Protein AF-A0A9X3KTQ4-F1 (afdb_monomer)

Nearest PDB structures (foldseek):
  3ezy-assembly1_C  TM=8.814E-01  e=1.674E-06  Thermotoga maritima
  3dty-assembly1_B  TM=9.296E-01  e=3.325E-04  Pseudomonas syringae pv. tomato
  4had-assembly1_C  TM=8.993E-01  e=6.303E-04  Rhizobium etli CFN 42
  4koa-assembly1_A-2  TM=7.445E-01  e=1.167E-04  Sinorhizobium meliloti 1021
  4had-assembly1_D  TM=8.980E-01  e=8.934E-04  Rhizobium etli CFN 42

Structure (mmCIF, N/CA/C/O backbone):
data_AF-A0A9X3KTQ4-F1
#
_entry.id   AF-A0A9X3KTQ4-F1
#
loop_
_atom_site.group_PDB
_atom_site.id
_atom_site.type_symbol
_atom_site.label_atom_id
_atom_site.label_alt_id
_atom_site.label_comp_id
_atom_site.label_asym_id
_atom_site.label_entity_id
_atom_site.label_seq_id
_atom_site.pdbx_PDB_ins_code
_atom_site.Cartn_x
_atom_site.Cartn_y
_atom_site.Cartn_z
_atom_site.occupancy
_atom_site.B_iso_or_equiv
_atom_site.auth_seq_id
_atom_site.auth_comp_id
_atom_site.auth_asym_id
_atom_site.auth_atom_id
_atom_site.pdbx_PDB_model_num
ATOM 1 N N . PRO A 1 1 ? -11.868 -12.317 -1.255 1.00 88.38 1 PRO A N 1
ATOM 2 C CA . PRO A 1 1 ? -12.003 -11.590 -2.541 1.00 88.38 1 PRO A CA 1
ATOM 3 C C . PRO A 1 1 ? -12.368 -10.127 -2.305 1.00 88.38 1 PRO A C 1
ATOM 5 O O . PRO A 1 1 ? -13.343 -9.883 -1.595 1.00 88.38 1 PRO A O 1
ATOM 8 N N . ALA A 1 2 ? -11.632 -9.197 -2.925 1.00 91.62 2 ALA A N 1
ATOM 9 C CA . ALA A 1 2 ? -11.718 -7.756 -2.663 1.00 91.62 2 ALA A CA 1
ATOM 10 C C . ALA A 1 2 ? -13.154 -7.204 -2.638 1.00 91.62 2 ALA A C 1
ATOM 12 O O . ALA A 1 2 ? -13.529 -6.488 -1.715 1.00 91.62 2 ALA A O 1
ATOM 13 N N . ARG A 1 3 ? -14.007 -7.640 -3.578 1.00 92.62 3 ARG A N 1
ATOM 14 C CA . ARG A 1 3 ? -15.421 -7.219 -3.677 1.00 92.62 3 ARG A CA 1
ATOM 15 C C . ARG A 1 3 ? -16.274 -7.441 -2.417 1.00 92.62 3 ARG A C 1
ATOM 17 O O . ARG A 1 3 ? -17.360 -6.888 -2.320 1.00 92.62 3 ARG A O 1
ATOM 24 N N . PHE A 1 4 ? -15.839 -8.296 -1.491 1.00 96.56 4 PHE A N 1
ATOM 25 C CA . PHE A 1 4 ? -16.565 -8.584 -0.249 1.00 96.56 4 PHE A CA 1
ATOM 26 C C . PHE A 1 4 ? -15.943 -7.928 0.986 1.00 96.56 4 PHE A C 1
ATOM 28 O O . PHE A 1 4 ? -16.561 -7.954 2.049 1.00 96.56 4 PHE A O 1
ATOM 35 N N . HIS A 1 5 ? -14.737 -7.365 0.870 1.00 97.56 5 HIS A N 1
ATOM 36 C CA . HIS A 1 5 ? -13.946 -6.933 2.021 1.00 97.56 5 HIS A CA 1
ATOM 37 C C . HIS A 1 5 ? -14.673 -5.868 2.847 1.00 97.56 5 HIS A C 1
ATOM 39 O O . HIS A 1 5 ? -14.854 -6.066 4.045 1.00 97.56 5 HIS A O 1
ATOM 45 N N . THR A 1 6 ? -15.194 -4.812 2.219 1.00 98.06 6 THR A N 1
ATOM 46 C CA . THR A 1 6 ? -15.873 -3.719 2.930 1.00 98.06 6 THR A CA 1
ATOM 47 C C . THR A 1 6 ? -17.111 -4.176 3.696 1.00 98.06 6 THR A C 1
ATOM 49 O O . THR A 1 6 ? -17.295 -3.796 4.847 1.00 98.06 6 THR A O 1
ATOM 52 N N . ASN A 1 7 ? -17.957 -5.019 3.098 1.00 98.06 7 ASN A N 1
ATOM 53 C CA . ASN A 1 7 ? -19.178 -5.477 3.769 1.00 98.06 7 ASN A CA 1
ATOM 54 C C . ASN A 1 7 ? -18.863 -6.373 4.971 1.00 98.06 7 ASN A C 1
ATOM 56 O O . ASN A 1 7 ? -19.477 -6.213 6.021 1.00 98.06 7 ASN A O 1
ATOM 60 N N . ILE A 1 8 ? -17.885 -7.272 4.836 1.00 98.31 8 ILE A N 1
ATOM 61 C CA . ILE A 1 8 ? -17.437 -8.127 5.942 1.00 98.31 8 ILE A CA 1
ATOM 62 C C . ILE A 1 8 ? -16.792 -7.281 7.045 1.00 98.31 8 ILE A C 1
ATOM 64 O O . ILE A 1 8 ? -17.053 -7.507 8.222 1.00 98.31 8 ILE A O 1
ATOM 68 N N . LEU A 1 9 ? -15.987 -6.283 6.671 1.00 98.06 9 LEU A N 1
ATOM 69 C CA . LEU A 1 9 ? -15.366 -5.339 7.598 1.00 98.06 9 LEU A CA 1
ATOM 70 C C . LEU A 1 9 ? -16.426 -4.587 8.412 1.00 98.06 9 LEU A C 1
ATOM 72 O O . LEU A 1 9 ? -16.341 -4.569 9.637 1.00 98.06 9 LEU A O 1
ATOM 76 N N . VAL A 1 10 ? -17.443 -4.013 7.761 1.00 98.56 10 VAL A N 1
ATOM 77 C CA . VAL A 1 10 ? -18.526 -3.288 8.450 1.00 98.56 10 VAL A CA 1
ATOM 78 C C . VAL A 1 10 ? -19.268 -4.209 9.420 1.00 98.56 10 VAL A C 1
ATOM 80 O O . VAL A 1 10 ? -19.430 -3.851 10.582 1.00 98.56 10 VAL A O 1
ATOM 83 N N . GLN A 1 11 ? -19.621 -5.426 8.996 1.00 98.62 11 GLN A N 1
ATOM 84 C CA . GLN A 1 11 ? -20.278 -6.408 9.869 1.00 98.62 11 GLN A CA 1
ATOM 85 C C . GLN A 1 11 ? -19.405 -6.799 11.072 1.00 98.62 11 GLN A C 1
ATOM 87 O O . GLN A 1 11 ? -19.900 -6.940 12.189 1.00 98.62 11 GLN A O 1
ATOM 92 N N . ALA A 1 12 ? -18.094 -6.963 10.867 1.00 98.62 12 ALA A N 1
ATOM 93 C CA . ALA A 1 12 ? -17.158 -7.260 11.946 1.00 98.62 12 ALA A CA 1
ATOM 94 C C . ALA A 1 12 ? -17.052 -6.096 12.945 1.00 98.62 12 ALA A C 1
ATOM 96 O O . ALA A 1 12 ? -17.029 -6.333 14.155 1.00 98.62 12 ALA A O 1
ATOM 97 N N . ALA A 1 13 ? -17.045 -4.854 12.450 1.00 98.69 13 ALA A N 1
ATOM 98 C CA . ALA A 1 13 ? -17.056 -3.659 13.284 1.00 98.69 13 ALA A CA 1
ATOM 99 C C . ALA A 1 13 ? -18.346 -3.560 14.109 1.00 98.69 13 ALA A C 1
ATOM 101 O O . ALA A 1 13 ? -18.277 -3.414 15.325 1.00 98.69 13 ALA A O 1
ATOM 102 N N . GLU A 1 14 ? -19.515 -3.726 13.485 1.00 98.44 14 GLU A N 1
ATOM 103 C CA . GLU A 1 14 ? -20.821 -3.727 14.165 1.00 98.44 14 GLU A CA 1
ATOM 104 C C . GLU A 1 14 ? -20.921 -4.819 15.242 1.00 98.44 14 GLU A C 1
ATOM 106 O O . GLU A 1 14 ? -21.549 -4.626 16.281 1.00 98.44 14 GLU A O 1
ATOM 111 N N . ALA A 1 15 ? -20.240 -5.948 15.037 1.00 98.69 15 ALA A N 1
ATOM 112 C CA . ALA A 1 15 ? -20.126 -7.026 16.016 1.00 98.69 15 ALA A CA 1
ATOM 113 C C . ALA A 1 15 ? -19.047 -6.793 17.100 1.00 98.69 15 ALA A C 1
ATOM 115 O O . ALA A 1 15 ? -18.779 -7.693 17.907 1.00 98.69 15 ALA A O 1
ATOM 116 N N . GLY A 1 16 ? -18.396 -5.625 17.112 1.00 98.44 16 GLY A N 1
ATOM 117 C CA . GLY A 1 16 ? -17.361 -5.257 18.079 1.00 98.44 16 GLY A CA 1
ATOM 118 C C . GLY A 1 16 ? -16.081 -6.091 17.965 1.00 98.44 16 GLY A C 1
ATOM 119 O O . GLY A 1 16 ? -15.424 -6.351 18.973 1.00 98.44 16 GLY A O 1
ATOM 120 N N . LYS A 1 17 ? -15.739 -6.583 16.767 1.00 98.69 17 LYS A N 1
ATOM 121 C CA . LYS A 1 17 ? -14.548 -7.416 16.537 1.00 98.69 17 LYS A CA 1
ATOM 122 C C . LYS A 1 17 ? -13.389 -6.588 15.998 1.00 98.69 17 LYS A C 1
ATOM 124 O O . LYS A 1 17 ? -13.571 -5.748 15.127 1.00 98.69 17 LYS A O 1
ATOM 129 N N . ALA A 1 18 ? -12.184 -6.878 16.488 1.00 98.62 18 ALA A N 1
ATOM 130 C CA . ALA A 1 18 ? -10.947 -6.413 15.868 1.00 98.62 18 ALA A CA 1
ATOM 131 C C . ALA A 1 18 ? -10.832 -6.957 14.436 1.00 98.62 18 ALA A C 1
ATOM 133 O O . ALA A 1 18 ? -11.206 -8.104 14.180 1.00 98.62 18 ALA A O 1
ATOM 134 N N . ILE A 1 19 ? -10.306 -6.144 13.518 1.00 98.75 19 ILE A N 1
ATOM 135 C CA . ILE A 1 19 ? -10.325 -6.445 12.088 1.00 98.75 19 ILE A CA 1
ATOM 136 C C . ILE A 1 19 ? -8.911 -6.440 11.520 1.00 98.75 19 ILE A C 1
ATOM 138 O O . ILE A 1 19 ? -8.211 -5.429 11.550 1.00 98.75 19 ILE A O 1
ATOM 142 N N . PHE A 1 20 ? -8.540 -7.564 10.916 1.00 98.50 20 PHE A N 1
ATOM 143 C CA . PHE A 1 20 ? -7.469 -7.639 9.934 1.00 98.50 20 PHE A CA 1
ATOM 144 C C . PHE A 1 20 ? -8.105 -7.908 8.568 1.00 98.50 20 PHE A C 1
ATOM 146 O O . PHE A 1 20 ? -8.825 -8.893 8.403 1.00 98.50 20 PHE A O 1
ATOM 153 N N . CYS A 1 21 ? -7.875 -7.024 7.601 1.00 98.12 21 CYS A N 1
ATOM 154 C CA . CYS A 1 21 ? -8.439 -7.115 6.260 1.00 98.12 21 CYS A CA 1
ATOM 155 C C . CYS A 1 21 ? -7.314 -7.237 5.233 1.00 98.12 21 CYS A C 1
ATOM 157 O O . CYS A 1 21 ? -6.429 -6.385 5.182 1.00 98.12 21 CYS A O 1
ATOM 159 N N . GLU A 1 22 ? -7.348 -8.276 4.403 1.00 97.44 22 GLU A N 1
ATOM 160 C CA . GLU A 1 22 ? -6.420 -8.384 3.277 1.00 97.44 22 GLU A CA 1
ATOM 161 C C . GLU A 1 22 ? -6.576 -7.220 2.292 1.00 97.44 22 GLU A C 1
ATOM 163 O O . GLU A 1 22 ? -7.661 -6.650 2.131 1.00 97.44 22 GLU A O 1
ATOM 168 N N . LYS A 1 23 ? -5.481 -6.871 1.610 1.00 96.38 23 LYS A N 1
ATOM 169 C CA . LYS A 1 23 ? -5.507 -5.828 0.579 1.00 96.38 23 LYS A CA 1
ATOM 170 C C . LYS A 1 23 ? -6.284 -6.295 -0.666 1.00 96.38 23 LYS A C 1
ATOM 172 O O . LYS A 1 23 ? -6.293 -7.488 -0.974 1.00 96.38 23 LYS A O 1
ATOM 177 N N . PRO A 1 24 ? -6.851 -5.357 -1.439 1.00 96.44 24 PRO A N 1
ATOM 178 C CA . PRO A 1 24 ? -7.247 -4.024 -0.992 1.00 96.44 24 PRO A CA 1
ATOM 179 C C . PRO A 1 24 ? -8.439 -4.128 -0.025 1.00 96.44 24 PRO A C 1
ATOM 181 O O . PRO A 1 24 ? -9.269 -5.026 -0.150 1.00 96.44 24 PRO A O 1
ATOM 184 N N . MET A 1 25 ? -8.570 -3.196 0.921 1.00 96.38 25 MET A N 1
ATOM 185 C CA . MET A 1 25 ? -9.717 -3.206 1.847 1.00 96.38 25 MET A CA 1
ATOM 186 C C . MET A 1 25 ? -11.055 -2.849 1.173 1.00 96.38 25 MET A C 1
ATOM 188 O O . MET A 1 25 ? -12.119 -3.177 1.694 1.00 96.38 25 MET A O 1
ATOM 192 N N . ALA A 1 26 ? -10.994 -2.158 0.032 1.00 96.12 26 ALA A N 1
ATOM 193 C CA . ALA A 1 26 ? -12.122 -1.697 -0.768 1.00 96.12 26 ALA A CA 1
ATOM 194 C C . ALA A 1 26 ? -11.678 -1.469 -2.223 1.00 96.12 26 ALA A C 1
ATOM 196 O O . ALA A 1 26 ? -10.487 -1.294 -2.485 1.00 96.12 26 ALA A O 1
ATOM 197 N N . LEU A 1 27 ? -12.630 -1.451 -3.159 1.00 94.00 27 LEU A N 1
ATOM 198 C CA . LEU A 1 27 ? -12.373 -1.149 -4.577 1.00 94.00 27 LEU A CA 1
ATOM 199 C C . LEU A 1 27 ? -12.670 0.313 -4.947 1.00 94.00 27 LEU A C 1
ATOM 201 O O . LEU A 1 27 ? -12.214 0.778 -5.989 1.00 94.00 27 LEU A O 1
ATOM 205 N N . THR A 1 28 ? -13.400 1.040 -4.098 1.00 95.31 28 THR A N 1
ATOM 206 C CA . THR A 1 28 ? -13.655 2.479 -4.248 1.00 95.31 28 THR A CA 1
ATOM 207 C C . THR A 1 28 ? -13.305 3.224 -2.964 1.00 95.31 28 THR A C 1
ATOM 209 O O . THR A 1 28 ? -13.187 2.619 -1.892 1.00 95.31 28 THR A O 1
ATOM 212 N N . LEU A 1 29 ? -13.129 4.542 -3.071 1.00 96.25 29 LEU A N 1
ATOM 213 C CA . LEU A 1 29 ? -12.845 5.391 -1.915 1.00 96.25 29 LEU A CA 1
ATOM 214 C C . LEU A 1 29 ? -14.053 5.482 -0.982 1.00 96.25 29 LEU A C 1
ATOM 216 O O . LEU A 1 29 ? -13.886 5.408 0.228 1.00 96.25 29 LEU A O 1
ATOM 220 N N . GLU A 1 30 ? -15.266 5.537 -1.530 1.00 98.19 30 GLU A N 1
ATOM 221 C CA . GLU A 1 30 ? -16.504 5.581 -0.749 1.00 98.19 30 GLU A CA 1
ATOM 222 C C . GLU A 1 30 ? -16.660 4.327 0.121 1.00 98.19 30 GLU A C 1
ATOM 224 O O . GLU A 1 30 ? -17.033 4.411 1.292 1.00 98.19 30 GLU A O 1
ATOM 229 N N . ASP A 1 31 ? -16.332 3.154 -0.426 1.00 97.81 31 ASP A N 1
ATOM 230 C CA . ASP A 1 31 ? -16.336 1.909 0.336 1.00 97.81 31 ASP A CA 1
ATOM 231 C C . ASP A 1 31 ? -15.196 1.860 1.367 1.00 97.81 31 ASP A C 1
ATOM 233 O O . ASP A 1 31 ? -15.393 1.358 2.478 1.00 97.81 31 ASP A O 1
ATOM 237 N N . ALA A 1 32 ? -14.019 2.408 1.050 1.00 97.88 32 ALA A N 1
ATOM 238 C CA . ALA A 1 32 ? -12.935 2.529 2.024 1.00 97.88 32 ALA A CA 1
ATOM 239 C C . ALA A 1 32 ? -13.361 3.407 3.215 1.00 97.88 32 ALA A C 1
ATOM 241 O O . ALA A 1 32 ? -13.251 2.975 4.366 1.00 97.88 32 ALA A O 1
ATOM 242 N N . ASP A 1 33 ? -13.927 4.584 2.938 1.00 98.50 33 ASP A N 1
ATOM 243 C CA . ASP A 1 33 ? -14.421 5.534 3.936 1.00 98.50 33 ASP A CA 1
ATOM 244 C C . ASP A 1 33 ? -15.519 4.915 4.804 1.00 98.50 33 ASP A C 1
ATOM 246 O O . ASP A 1 33 ? -15.484 5.030 6.032 1.00 98.50 33 ASP A O 1
ATOM 250 N N . ARG A 1 34 ? -16.458 4.184 4.188 1.00 98.31 34 ARG A N 1
ATOM 251 C CA . ARG A 1 34 ? -17.513 3.453 4.902 1.00 98.31 34 ARG A CA 1
ATOM 252 C C . ARG A 1 34 ? -16.937 2.440 5.890 1.00 98.31 34 ARG A C 1
ATOM 254 O O . ARG A 1 34 ? -17.391 2.374 7.033 1.00 98.31 34 ARG A O 1
ATOM 261 N N . GLY A 1 35 ? -15.931 1.668 5.477 1.00 98.25 35 GLY A N 1
ATOM 262 C CA . GLY A 1 35 ? -15.277 0.698 6.354 1.00 98.25 35 GLY A CA 1
ATOM 263 C C . GLY A 1 35 ? -14.518 1.357 7.511 1.00 98.25 35 GLY A C 1
ATOM 264 O O . GLY A 1 35 ? -14.681 0.966 8.668 1.00 98.25 35 GLY A O 1
ATOM 265 N N . ILE A 1 36 ? -13.738 2.401 7.219 1.00 98.62 36 ILE A N 1
ATOM 266 C CA . ILE A 1 36 ? -12.995 3.171 8.230 1.00 98.62 36 ILE A CA 1
ATOM 267 C C . ILE A 1 36 ? -13.95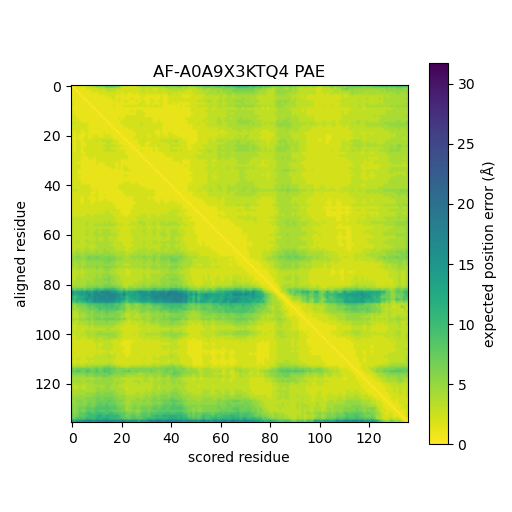8 3.780 9.258 1.00 98.62 36 ILE A C 1
ATOM 269 O O . ILE A 1 36 ? -13.721 3.684 10.466 1.00 98.62 36 ILE A O 1
ATOM 273 N N . ALA A 1 37 ? -15.059 4.376 8.793 1.00 98.69 37 ALA A N 1
ATOM 274 C CA . ALA A 1 37 ? -16.072 4.976 9.652 1.00 98.69 37 ALA A CA 1
ATOM 275 C C . ALA A 1 37 ? -16.727 3.942 10.580 1.00 98.69 37 ALA A C 1
ATOM 277 O O . ALA A 1 37 ? -16.873 4.217 11.771 1.00 98.69 37 ALA A O 1
ATOM 278 N N . ALA A 1 38 ? -17.059 2.750 10.072 1.00 98.69 38 ALA A N 1
ATOM 279 C CA . ALA A 1 38 ? -17.644 1.676 10.875 1.00 98.69 38 ALA A CA 1
ATOM 280 C C . ALA A 1 38 ? -16.694 1.202 11.988 1.00 98.69 38 ALA A C 1
ATOM 282 O O . ALA A 1 38 ? -17.092 1.145 13.152 1.00 98.69 38 ALA A O 1
ATOM 283 N N . ALA A 1 39 ? -15.423 0.936 11.661 1.00 98.75 39 ALA A N 1
ATOM 284 C CA . ALA A 1 39 ? -14.423 0.527 12.651 1.00 98.75 39 ALA A CA 1
ATOM 285 C C . ALA A 1 39 ? -14.220 1.600 13.736 1.00 98.75 39 ALA A C 1
ATOM 287 O O . ALA A 1 39 ? -14.201 1.292 14.930 1.00 98.75 39 ALA A O 1
ATOM 288 N N . LYS A 1 40 ? -14.152 2.876 13.329 1.00 98.62 40 LYS A N 1
ATOM 289 C CA . LYS A 1 40 ? -14.035 4.014 14.248 1.00 98.62 40 LYS A CA 1
ATOM 290 C C . LYS A 1 40 ? -15.260 4.158 15.154 1.00 98.62 40 LYS A C 1
ATOM 292 O O . LYS A 1 40 ? -15.091 4.382 16.348 1.00 98.62 40 LYS A O 1
ATOM 297 N N . ALA A 1 41 ? -16.471 4.030 14.609 1.00 98.69 41 ALA A N 1
ATOM 298 C CA . ALA A 1 41 ? -17.715 4.135 15.371 1.00 98.69 41 ALA A CA 1
ATOM 299 C C . ALA A 1 41 ? -17.863 3.006 16.403 1.00 98.69 41 ALA A C 1
ATOM 301 O O . ALA A 1 41 ? -18.305 3.253 17.522 1.00 98.69 41 ALA A O 1
ATOM 302 N N . ALA A 1 42 ? -17.442 1.791 16.050 1.00 98.62 42 ALA A N 1
ATOM 303 C CA . ALA A 1 42 ? -17.433 0.646 16.956 1.00 98.62 42 ALA A CA 1
ATOM 304 C C . ALA A 1 42 ? -16.269 0.659 17.966 1.00 98.62 42 ALA A C 1
ATOM 306 O O . ALA A 1 42 ? -16.256 -0.147 18.895 1.00 98.62 42 ALA A O 1
ATOM 307 N N . GLY A 1 43 ? -15.280 1.544 17.791 1.00 98.62 43 GLY A N 1
ATOM 308 C CA . GLY A 1 43 ? -14.093 1.605 18.644 1.00 98.62 43 GLY A CA 1
ATOM 309 C C . GLY A 1 43 ? -13.182 0.380 18.518 1.00 98.62 43 GLY A C 1
ATOM 310 O O . GLY A 1 43 ? -12.464 0.055 19.463 1.00 98.62 43 GLY A O 1
ATOM 311 N N . VAL A 1 44 ? -13.211 -0.314 17.375 1.00 98.75 44 VAL A N 1
ATOM 312 C CA . VAL A 1 44 ? -12.397 -1.512 17.128 1.00 98.75 44 VAL A CA 1
ATOM 313 C C . VAL A 1 44 ? -11.176 -1.182 16.266 1.00 98.75 44 VAL A C 1
ATOM 315 O O . VAL A 1 44 ? -11.250 -0.312 15.394 1.00 98.75 44 VAL A O 1
ATOM 318 N N . PRO A 1 45 ? -10.039 -1.872 16.459 1.00 98.44 45 PRO A N 1
ATOM 319 C CA . PRO A 1 45 ? -8.892 -1.700 15.581 1.00 98.44 45 PRO A CA 1
ATOM 320 C C . PRO A 1 45 ? -9.180 -2.276 14.189 1.00 98.44 45 PRO A C 1
ATOM 322 O O . PRO A 1 45 ? -9.777 -3.347 14.054 1.00 98.44 45 PRO A O 1
ATOM 325 N N . LEU A 1 46 ? -8.689 -1.579 13.165 1.00 98.50 46 LEU A N 1
ATOM 326 C CA . LEU A 1 46 ? -8.689 -2.007 11.770 1.00 98.50 46 LEU A CA 1
ATOM 327 C C . LEU A 1 46 ? -7.260 -1.944 11.227 1.00 98.50 46 LEU A C 1
ATOM 329 O O . LEU A 1 46 ? -6.642 -0.880 11.226 1.00 98.50 46 LEU A O 1
ATOM 333 N N . GLN A 1 47 ? -6.762 -3.072 10.728 1.00 98.19 47 GLN A N 1
AT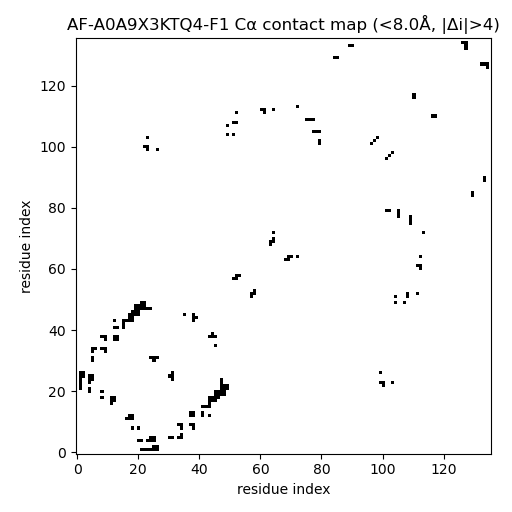OM 334 C CA . GLN A 1 47 ? -5.479 -3.174 10.042 1.00 98.19 47 GLN A CA 1
ATOM 335 C C . GLN A 1 47 ? -5.669 -3.755 8.639 1.00 98.19 47 GLN A C 1
ATOM 337 O O . GLN A 1 47 ? -6.338 -4.774 8.468 1.00 98.19 47 GLN A O 1
ATOM 342 N N . VAL A 1 48 ? -5.052 -3.121 7.640 1.00 98.12 48 VAL A N 1
ATOM 343 C CA . VAL A 1 48 ? -4.989 -3.633 6.263 1.00 98.12 48 VAL A CA 1
ATOM 344 C C . VAL A 1 48 ? -3.689 -4.417 6.063 1.00 98.12 48 VAL A C 1
ATOM 346 O O . VAL A 1 48 ? -2.631 -3.996 6.534 1.00 98.12 48 VAL A O 1
ATOM 349 N N . GLY A 1 49 ? -3.766 -5.555 5.375 1.00 97.50 49 GLY A N 1
ATOM 350 C CA . GLY A 1 49 ? -2.689 -6.529 5.179 1.00 97.50 49 GLY A CA 1
ATOM 351 C C . GLY A 1 49 ? -1.579 -6.102 4.214 1.00 97.50 49 GLY A C 1
ATOM 352 O O . GLY A 1 49 ? -1.300 -6.794 3.241 1.00 97.50 49 GLY A O 1
ATOM 353 N N . PHE A 1 50 ? -0.894 -4.988 4.474 1.00 98.06 50 PHE A N 1
ATOM 354 C CA . PHE A 1 50 ? 0.303 -4.592 3.719 1.00 98.06 50 PHE A CA 1
ATOM 355 C C . PHE A 1 50 ? 1.579 -5.226 4.278 1.00 98.06 50 PHE A C 1
ATOM 357 O O . PHE A 1 50 ? 2.485 -4.551 4.756 1.00 98.06 50 PHE A O 1
ATOM 364 N N . ASN A 1 51 ? 1.665 -6.550 4.196 1.00 97.62 51 ASN A N 1
ATOM 365 C CA . ASN A 1 51 ? 2.696 -7.374 4.832 1.00 97.62 51 ASN A CA 1
ATOM 366 C C . ASN A 1 51 ? 4.160 -6.925 4.616 1.00 97.62 51 ASN A C 1
ATOM 368 O O . ASN A 1 51 ? 4.985 -7.179 5.486 1.00 97.62 51 ASN A O 1
ATOM 372 N N . ARG A 1 52 ? 4.500 -6.233 3.515 1.00 97.56 52 ARG A N 1
ATOM 373 C CA . ARG A 1 52 ? 5.873 -5.750 3.251 1.00 97.56 52 ARG A CA 1
ATOM 374 C C . ARG A 1 52 ? 6.434 -4.866 4.369 1.00 97.56 52 ARG A C 1
ATOM 376 O O . ARG A 1 52 ? 7.626 -4.934 4.618 1.00 97.56 52 ARG A O 1
ATOM 383 N N . ARG A 1 53 ? 5.613 -4.096 5.098 1.00 97.00 53 ARG A N 1
ATOM 384 C CA . ARG A 1 53 ? 6.126 -3.267 6.216 1.00 97.00 53 ARG A CA 1
ATOM 385 C C . ARG A 1 53 ? 6.563 -4.080 7.446 1.00 97.00 53 ARG A C 1
ATOM 387 O O . ARG A 1 53 ? 7.135 -3.518 8.372 1.00 97.00 53 ARG A O 1
ATOM 394 N N . TRP A 1 54 ? 6.265 -5.379 7.459 1.00 96.62 54 TRP A N 1
ATOM 395 C CA . TRP A 1 54 ? 6.611 -6.333 8.514 1.00 96.62 54 TRP A CA 1
ATOM 396 C C . TRP A 1 54 ? 7.733 -7.284 8.083 1.00 96.62 54 TRP A C 1
ATOM 398 O O . TRP A 1 54 ? 8.169 -8.112 8.877 1.00 96.62 54 TRP A O 1
ATOM 408 N N . ASP A 1 55 ? 8.195 -7.185 6.836 1.00 98.25 55 ASP A N 1
ATOM 409 C CA . ASP A 1 55 ? 9.411 -7.858 6.403 1.00 98.25 55 ASP A CA 1
ATOM 410 C C . ASP A 1 55 ? 10.636 -7.129 6.974 1.00 98.25 55 ASP A C 1
ATOM 412 O O . ASP A 1 55 ? 10.708 -5.897 6.963 1.00 98.25 55 ASP A O 1
ATOM 416 N N . GLN A 1 56 ? 11.600 -7.906 7.468 1.00 98.19 56 GLN A N 1
ATOM 417 C CA . GLN A 1 56 ? 12.773 -7.393 8.173 1.00 98.19 56 GLN A CA 1
ATOM 418 C C . GLN A 1 56 ? 13.575 -6.397 7.323 1.00 98.19 56 GLN A C 1
ATOM 420 O O . GLN A 1 56 ? 13.965 -5.345 7.822 1.00 98.19 56 GLN A O 1
ATOM 425 N N . ALA A 1 57 ? 13.791 -6.686 6.037 1.00 97.88 57 ALA A N 1
ATOM 426 C CA . ALA A 1 57 ? 14.625 -5.844 5.184 1.00 97.88 57 ALA A CA 1
ATOM 427 C C . ALA A 1 57 ? 13.945 -4.503 4.874 1.00 97.88 57 ALA A C 1
ATOM 429 O O . ALA A 1 57 ? 14.588 -3.451 4.857 1.00 97.88 57 ALA A O 1
ATOM 430 N N . PHE A 1 58 ? 12.627 -4.519 4.664 1.00 97.75 58 PHE A N 1
ATOM 431 C CA . PHE A 1 58 ? 11.844 -3.295 4.490 1.00 97.75 58 PHE A CA 1
ATOM 432 C C . PHE A 1 58 ? 11.810 -2.457 5.773 1.00 97.75 58 PHE A C 1
ATOM 434 O O . PHE A 1 58 ? 11.945 -1.233 5.705 1.00 97.75 58 PHE A O 1
ATOM 441 N N . PHE A 1 59 ? 11.675 -3.103 6.934 1.00 97.69 59 PHE A N 1
ATOM 442 C CA . PHE A 1 59 ? 11.711 -2.441 8.236 1.00 97.69 59 PHE A CA 1
ATOM 443 C C . PHE A 1 59 ? 13.056 -1.774 8.521 1.00 97.69 59 PHE A C 1
ATOM 445 O O . PHE A 1 59 ? 13.087 -0.585 8.832 1.00 97.69 59 PHE A O 1
ATOM 452 N N . GLU A 1 60 ? 14.168 -2.472 8.303 1.00 97.44 60 GLU A N 1
ATOM 453 C CA . GLU A 1 60 ? 15.513 -1.899 8.437 1.00 97.44 60 GLU A CA 1
ATOM 454 C C . GLU A 1 60 ? 15.737 -0.719 7.480 1.00 97.44 60 GLU A C 1
ATOM 456 O O . GLU A 1 60 ? 16.344 0.290 7.851 1.00 97.44 60 GLU A O 1
ATOM 461 N N . GLY A 1 61 ? 15.204 -0.810 6.255 1.0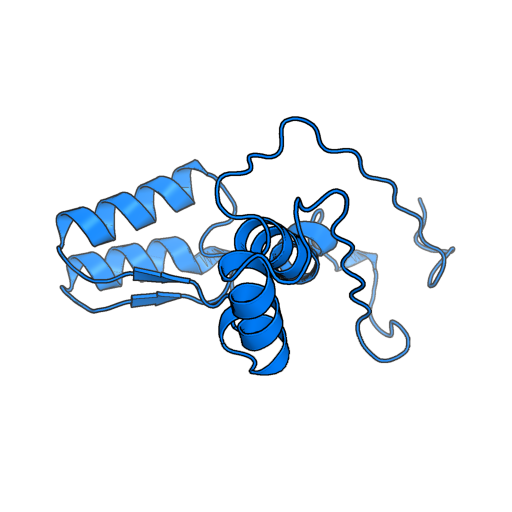0 96.44 61 GLY A N 1
ATOM 462 C CA . GLY A 1 61 ? 15.203 0.294 5.299 1.00 96.44 61 GLY A CA 1
ATOM 463 C C . GLY A 1 61 ? 14.461 1.521 5.832 1.00 96.44 61 GLY A C 1
ATOM 464 O O . GLY A 1 61 ? 14.979 2.638 5.755 1.00 96.44 61 GLY A O 1
ATOM 465 N N . ARG A 1 62 ? 13.280 1.320 6.430 1.00 97.38 62 ARG A N 1
ATOM 466 C CA . ARG A 1 62 ? 12.512 2.398 7.062 1.00 97.38 62 ARG A CA 1
ATOM 467 C C . ARG A 1 62 ? 13.258 3.013 8.248 1.00 97.38 62 ARG A C 1
ATOM 469 O O . ARG A 1 62 ? 13.346 4.235 8.327 1.00 97.38 62 ARG A O 1
ATOM 476 N N . GLU A 1 63 ? 13.834 2.199 9.128 1.00 97.38 63 GLU A N 1
ATOM 477 C CA . GLU A 1 63 ? 14.610 2.688 10.275 1.00 97.38 63 GLU A CA 1
ATOM 478 C C . GLU A 1 63 ? 15.847 3.484 9.844 1.00 97.38 63 GLU A C 1
ATOM 480 O O . GLU A 1 63 ? 16.185 4.495 10.459 1.00 97.38 63 GLU A O 1
ATOM 485 N N . ALA A 1 64 ? 16.527 3.069 8.771 1.00 96.88 64 ALA A N 1
ATOM 486 C CA . ALA A 1 64 ? 17.669 3.805 8.240 1.00 96.88 64 ALA A CA 1
ATOM 487 C C . ALA A 1 64 ? 17.276 5.195 7.710 1.00 96.88 64 ALA A C 1
ATOM 489 O O . ALA A 1 64 ? 18.038 6.150 7.894 1.00 96.88 64 ALA A O 1
ATOM 490 N N . ILE A 1 65 ? 16.099 5.310 7.086 1.00 96.75 65 ILE A N 1
ATOM 491 C CA . ILE A 1 65 ? 15.529 6.587 6.638 1.00 96.75 65 ILE A CA 1
ATOM 492 C C . ILE A 1 65 ? 15.175 7.461 7.843 1.00 96.75 65 ILE A C 1
ATOM 494 O O . ILE A 1 65 ? 15.634 8.600 7.914 1.00 96.75 65 ILE A O 1
ATOM 498 N N . ASP A 1 66 ? 14.443 6.919 8.819 1.00 96.50 66 ASP A N 1
ATOM 499 C CA . ASP A 1 66 ? 14.017 7.659 10.015 1.00 96.50 66 ASP A CA 1
ATOM 500 C C . ASP A 1 66 ? 15.213 8.136 10.859 1.00 96.50 66 ASP A C 1
ATOM 502 O O . ASP A 1 66 ? 15.197 9.236 11.409 1.00 96.50 66 ASP A O 1
ATOM 506 N N . ALA A 1 67 ? 16.292 7.349 10.908 1.00 97.38 67 ALA A N 1
ATOM 507 C CA . ALA A 1 67 ? 17.542 7.710 11.576 1.00 97.38 67 ALA A CA 1
ATOM 508 C C . ALA A 1 67 ? 18.419 8.698 10.776 1.00 97.38 67 ALA A C 1
ATOM 510 O O . ALA A 1 67 ? 19.512 9.045 11.224 1.00 97.38 67 ALA A O 1
ATOM 511 N N . GLY A 1 68 ? 17.995 9.118 9.579 1.00 96.62 68 GLY A N 1
ATOM 512 C CA . GLY A 1 68 ? 18.730 10.059 8.731 1.00 96.62 68 GLY A CA 1
ATOM 513 C C . GLY A 1 68 ? 19.999 9.492 8.084 1.00 96.62 68 GLY A C 1
ATOM 514 O O . GLY A 1 68 ? 20.801 10.259 7.551 1.00 96.62 68 GLY A O 1
ATOM 515 N N . LYS A 1 69 ? 20.200 8.165 8.081 1.00 97.69 69 LYS A N 1
ATOM 516 C CA . LYS A 1 69 ? 21.428 7.524 7.561 1.00 97.69 69 LYS A CA 1
ATOM 517 C C . LYS A 1 69 ? 21.632 7.732 6.059 1.00 97.69 69 LYS A C 1
ATOM 519 O O . LYS A 1 69 ? 22.758 7.641 5.580 1.00 97.69 69 LYS A O 1
ATOM 524 N N . VAL A 1 70 ? 20.552 7.997 5.326 1.00 94.69 70 VAL A N 1
ATOM 525 C CA . VAL A 1 70 ? 20.565 8.234 3.873 1.00 94.69 70 VAL A CA 1
ATOM 526 C C . VAL A 1 70 ? 20.457 9.720 3.507 1.00 94.69 70 VAL A C 1
ATOM 528 O O . VAL A 1 70 ? 20.389 10.056 2.327 1.00 94.69 70 VAL A O 1
ATOM 531 N N . GLY A 1 71 ? 20.442 10.620 4.499 1.00 95.31 71 GLY A N 1
ATOM 532 C CA . GLY A 1 71 ? 20.179 12.043 4.289 1.00 95.31 71 GLY A CA 1
ATOM 533 C C . GLY A 1 71 ? 18.752 12.311 3.795 1.00 95.31 71 GLY A C 1
ATOM 534 O O . GLY A 1 71 ? 17.814 11.593 4.136 1.00 95.31 71 GLY A O 1
ATOM 535 N N . ALA A 1 72 ? 18.580 13.363 2.992 1.00 93.50 72 ALA A N 1
ATOM 536 C CA . ALA A 1 72 ? 17.287 13.695 2.400 1.00 93.50 72 ALA A CA 1
ATOM 537 C C . ALA A 1 72 ? 16.967 12.758 1.226 1.00 93.50 72 ALA A C 1
ATOM 539 O O . ALA A 1 72 ? 17.667 12.770 0.212 1.00 93.50 72 ALA A O 1
ATOM 540 N N . VAL A 1 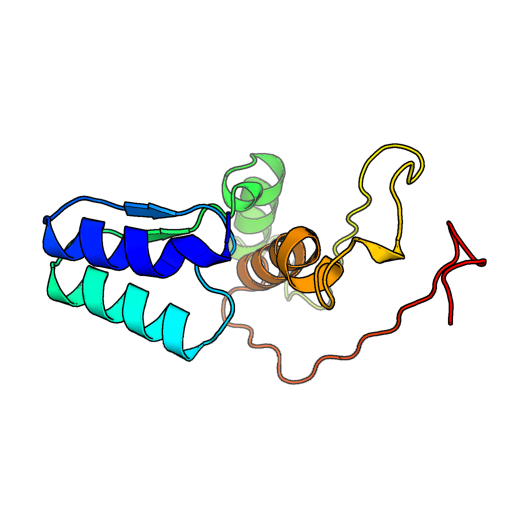73 ? 15.875 11.998 1.333 1.00 94.25 73 VAL A N 1
ATOM 541 C CA . VAL A 1 73 ? 15.387 11.108 0.270 1.00 94.25 73 VAL A CA 1
ATOM 542 C C . VAL A 1 73 ? 15.102 11.908 -1.005 1.00 94.25 73 VAL A C 1
ATOM 544 O O . VAL A 1 73 ? 14.239 12.781 -1.013 1.00 94.25 73 VAL A O 1
ATOM 547 N N . GLN A 1 74 ? 15.815 11.595 -2.089 1.00 95.12 74 GLN A N 1
ATOM 548 C CA . GLN A 1 74 ? 15.608 12.216 -3.408 1.00 95.12 74 GLN A CA 1
ATOM 549 C C . GLN A 1 74 ? 14.817 11.317 -4.367 1.00 95.12 74 GLN A C 1
ATOM 551 O O . GLN A 1 74 ? 14.074 11.804 -5.213 1.00 95.12 74 GLN A O 1
ATOM 556 N N . LEU A 1 75 ? 14.987 9.996 -4.254 1.00 95.56 75 LEU A N 1
ATOM 557 C CA . LEU A 1 75 ? 14.365 9.004 -5.124 1.00 95.56 75 LEU A CA 1
ATOM 558 C C . LEU A 1 75 ? 14.144 7.708 -4.346 1.00 95.56 75 LEU A C 1
ATOM 560 O O . LEU A 1 75 ? 15.065 7.205 -3.705 1.00 95.56 75 LEU A O 1
ATOM 564 N N . ILE A 1 76 ? 12.950 7.135 -4.477 1.00 96.25 76 ILE A N 1
ATOM 565 C CA . ILE A 1 76 ? 12.669 5.760 -4.071 1.00 96.25 76 ILE A CA 1
ATOM 566 C C . ILE A 1 76 ? 12.173 5.017 -5.304 1.00 96.25 76 ILE A C 1
ATOM 568 O O . ILE A 1 76 ? 11.314 5.508 -6.035 1.00 96.25 76 ILE A O 1
ATOM 572 N N . ARG A 1 77 ? 12.725 3.829 -5.543 1.00 96.44 77 ARG A N 1
ATOM 573 C CA . ARG A 1 77 ? 12.346 2.972 -6.663 1.00 96.44 77 ARG A CA 1
ATOM 574 C C . ARG A 1 77 ? 11.943 1.605 -6.136 1.00 96.44 77 ARG A C 1
ATOM 576 O O . ARG A 1 77 ? 12.724 0.971 -5.437 1.00 96.44 77 ARG A O 1
ATOM 583 N N . SER A 1 78 ? 10.761 1.146 -6.535 1.00 96.31 78 SER A N 1
ATOM 584 C CA . SER A 1 78 ? 10.318 -0.232 -6.319 1.00 96.31 78 SER A CA 1
ATOM 585 C C . SER A 1 78 ? 10.360 -1.015 -7.631 1.00 96.31 78 SER A C 1
ATOM 587 O O . SER A 1 78 ? 10.171 -0.446 -8.710 1.00 96.31 78 SER A O 1
ATOM 589 N N . LEU A 1 79 ? 10.640 -2.315 -7.546 1.00 95.75 79 LEU A N 1
ATOM 590 C CA . LEU A 1 79 ? 10.613 -3.239 -8.675 1.00 95.75 79 LEU A CA 1
ATOM 591 C C . LEU A 1 79 ? 9.947 -4.540 -8.228 1.00 95.75 79 LEU A C 1
ATOM 593 O O . LEU A 1 79 ? 10.565 -5.348 -7.540 1.00 95.75 79 LEU A O 1
ATOM 597 N N . THR A 1 80 ? 8.714 -4.755 -8.679 1.00 94.12 80 THR A N 1
ATOM 598 C CA . THR A 1 80 ? 7.962 -5.990 -8.440 1.00 94.12 80 THR A CA 1
ATOM 599 C C . THR A 1 80 ? 7.797 -6.747 -9.753 1.00 94.12 80 THR A C 1
ATOM 601 O O . THR A 1 80 ? 7.435 -6.166 -10.777 1.00 94.12 80 THR A O 1
ATOM 604 N N . ARG A 1 81 ? 8.104 -8.046 -9.730 1.00 91.62 81 ARG A N 1
ATOM 605 C CA . ARG A 1 81 ? 7.909 -8.978 -10.845 1.00 91.62 81 ARG A CA 1
ATOM 606 C C . ARG A 1 81 ? 7.384 -10.286 -10.277 1.00 91.62 81 ARG A C 1
ATOM 608 O O . ARG A 1 81 ? 8.081 -10.918 -9.484 1.00 91.62 81 ARG A O 1
ATOM 615 N N . ASP A 1 82 ? 6.187 -10.674 -10.690 1.00 87.94 82 ASP A N 1
ATOM 616 C CA . ASP A 1 82 ? 5.632 -11.966 -10.304 1.00 87.94 82 ASP A CA 1
ATOM 617 C C . ASP A 1 82 ? 6.441 -13.101 -10.959 1.00 87.94 82 ASP A C 1
ATOM 619 O O . ASP A 1 82 ? 6.985 -12.926 -12.057 1.00 87.94 82 ASP A O 1
ATOM 623 N N . PRO A 1 83 ? 6.598 -14.247 -10.277 1.00 85.94 83 PRO A N 1
ATOM 624 C CA . PRO A 1 83 ? 7.430 -15.335 -10.766 1.00 85.94 83 PRO A CA 1
ATOM 625 C C . PRO A 1 83 ? 6.790 -16.066 -11.954 1.00 85.94 83 PRO A C 1
ATOM 627 O O . PRO A 1 83 ? 5.575 -16.236 -12.027 1.00 85.94 83 PRO A O 1
ATOM 630 N N . GLY A 1 84 ? 7.643 -16.611 -12.824 1.00 80.44 84 GLY A N 1
ATOM 631 C CA . GLY A 1 84 ? 7.237 -17.490 -13.922 1.00 80.44 84 GLY A CA 1
ATOM 632 C C . GLY A 1 84 ? 6.759 -16.762 -15.182 1.00 80.44 84 GLY A C 1
ATOM 633 O O . GLY A 1 84 ? 6.721 -15.537 -15.255 1.00 80.44 84 GLY 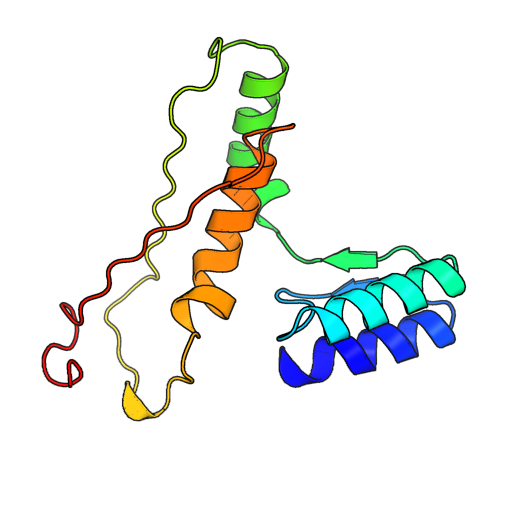A O 1
ATOM 634 N N . LEU A 1 85 ? 6.433 -17.547 -16.211 1.00 77.31 85 LEU A N 1
ATOM 635 C CA . LEU A 1 85 ? 5.776 -17.040 -17.416 1.00 77.31 85 LEU A CA 1
ATOM 636 C C . LEU A 1 85 ? 4.272 -16.929 -17.160 1.00 77.31 85 LEU A C 1
ATOM 638 O O . LEU A 1 85 ? 3.685 -17.796 -16.510 1.00 77.31 85 LEU A O 1
ATOM 642 N N . PHE A 1 86 ? 3.642 -15.886 -17.701 1.00 80.31 86 PHE A N 1
ATOM 643 C CA . PHE A 1 86 ? 2.194 -15.735 -17.620 1.00 80.31 86 PHE A CA 1
ATOM 644 C C . PHE A 1 86 ? 1.501 -16.865 -18.401 1.00 80.31 86 PHE A C 1
ATOM 646 O O . PHE A 1 86 ? 1.497 -16.871 -19.630 1.00 80.31 86 PHE A O 1
ATOM 653 N N . GLY A 1 87 ? 0.937 -17.834 -17.675 1.00 80.81 87 GLY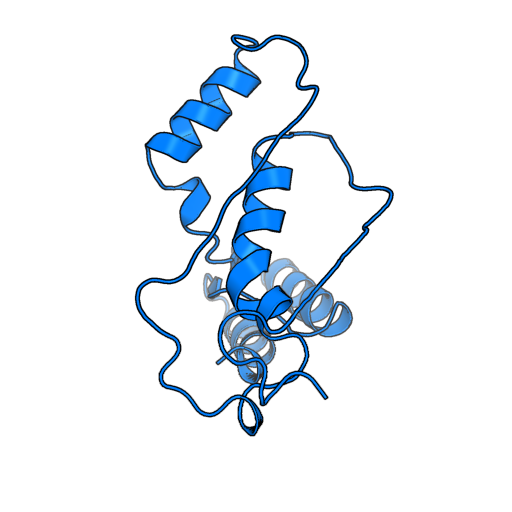 A N 1
ATOM 654 C CA . GLY A 1 87 ? 0.224 -18.990 -18.236 1.00 80.81 87 GLY A CA 1
ATOM 655 C C . GLY A 1 87 ? -1.301 -18.854 -18.243 1.00 80.81 87 GLY A C 1
ATOM 656 O O . GLY A 1 87 ? -1.993 -19.818 -18.557 1.00 80.81 87 GLY A O 1
ATOM 657 N N . GLY A 1 88 ? -1.826 -17.696 -17.836 1.00 83.88 88 GLY A N 1
ATOM 658 C CA . GLY A 1 88 ? -3.259 -17.425 -17.804 1.00 83.88 88 GLY A CA 1
ATOM 659 C C . GLY A 1 88 ? -3.822 -16.966 -19.149 1.00 83.88 88 GLY A C 1
ATOM 660 O O . GLY A 1 88 ? -3.114 -16.830 -20.148 1.00 83.88 88 GLY A O 1
ATOM 661 N N . ASP A 1 89 ? -5.121 -16.692 -19.136 1.00 88.25 89 ASP A N 1
ATOM 662 C CA . ASP A 1 89 ? -5.847 -16.050 -20.228 1.00 88.25 89 ASP A CA 1
ATOM 663 C C . ASP A 1 89 ? -5.985 -14.545 -19.920 1.00 88.25 89 ASP A C 1
ATOM 665 O O . ASP A 1 89 ? -6.651 -14.210 -18.931 1.00 88.25 89 ASP A O 1
ATOM 669 N N . PRO A 1 90 ? -5.334 -13.646 -20.689 1.00 87.31 90 PRO A N 1
ATOM 670 C CA . PRO A 1 90 ? -5.403 -12.202 -20.464 1.00 87.31 90 PRO A CA 1
ATOM 671 C C . PRO A 1 90 ? -6.835 -11.658 -20.460 1.00 87.31 90 PRO A C 1
ATOM 673 O O . PRO A 1 90 ? -7.149 -10.811 -19.625 1.00 87.31 90 PRO A O 1
ATOM 676 N N . ASP A 1 91 ? -7.725 -12.208 -21.292 1.00 87.62 91 ASP A N 1
ATOM 677 C CA . ASP A 1 91 ? -9.109 -11.733 -21.455 1.00 87.62 91 ASP A CA 1
ATOM 678 C C . ASP A 1 91 ? -9.956 -11.930 -20.191 1.00 87.62 91 ASP A C 1
ATOM 680 O O . ASP A 1 91 ? -11.010 -11.317 -20.001 1.00 87.62 91 ASP A O 1
ATOM 684 N N . ARG A 1 92 ? -9.497 -12.802 -19.289 1.00 89.81 92 ARG A N 1
ATOM 685 C CA . ARG A 1 92 ? -10.163 -13.100 -18.018 1.00 89.81 92 ARG A CA 1
ATOM 686 C C . ARG A 1 92 ? -9.652 -12.246 -16.865 1.00 89.81 92 ARG A C 1
ATOM 688 O O . ARG A 1 92 ? -10.164 -12.389 -15.751 1.00 89.81 92 ARG A O 1
ATOM 695 N N . ILE A 1 93 ? -8.656 -11.394 -17.098 1.00 88.50 93 ILE A N 1
ATOM 696 C CA . ILE A 1 93 ? -8.115 -10.492 -16.087 1.00 88.50 93 ILE A CA 1
ATOM 697 C C . ILE A 1 93 ? -8.991 -9.238 -16.030 1.00 88.50 93 ILE A C 1
ATOM 699 O O . ILE A 1 93 ? -9.103 -8.520 -17.022 1.00 88.50 93 ILE A O 1
ATOM 703 N N . PRO A 1 94 ? -9.594 -8.916 -14.873 1.00 88.88 94 PRO A N 1
ATOM 704 C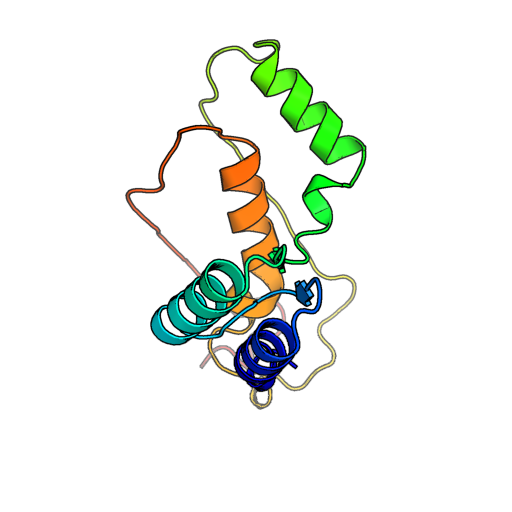 CA . PRO A 1 94 ? -10.331 -7.671 -14.727 1.00 88.88 94 PRO A CA 1
ATOM 705 C C . PRO A 1 94 ? -9.449 -6.453 -15.013 1.00 88.88 94 PRO A C 1
ATOM 707 O O . PRO A 1 94 ? -8.270 -6.414 -14.644 1.00 88.88 94 PRO A O 1
ATOM 710 N N . LEU A 1 95 ? -10.045 -5.415 -15.598 1.00 87.44 95 LEU A N 1
ATOM 711 C CA . LEU A 1 95 ? -9.388 -4.118 -15.733 1.00 87.44 95 LEU A CA 1
ATOM 712 C C . LEU A 1 95 ? -8.833 -3.652 -14.380 1.00 87.44 95 LEU A C 1
ATOM 714 O O . LEU A 1 95 ? -9.399 -3.942 -13.325 1.00 87.44 95 LEU A O 1
ATOM 718 N N . TRP A 1 96 ? -7.724 -2.916 -14.427 1.00 89.31 96 TRP A N 1
ATOM 719 C CA . TRP A 1 96 ? -7.045 -2.353 -13.253 1.00 89.31 96 TRP A CA 1
ATOM 720 C C . TRP A 1 96 ? -6.413 -3.368 -12.287 1.00 89.31 96 TRP A C 1
ATOM 722 O O . TRP A 1 96 ? -5.813 -2.946 -11.299 1.00 89.31 96 TRP A O 1
ATOM 732 N N . THR A 1 97 ? -6.455 -4.677 -12.577 1.00 90.19 97 THR A N 1
ATOM 733 C CA . THR A 1 97 ? -5.854 -5.722 -11.721 1.00 90.19 97 THR A CA 1
ATOM 734 C C . THR A 1 97 ? -4.395 -5.422 -11.373 1.00 90.19 97 THR A C 1
ATOM 736 O O . THR A 1 97 ? -4.013 -5.547 -10.213 1.00 90.19 97 THR A O 1
ATOM 739 N N . ILE A 1 98 ? -3.590 -4.939 -12.328 1.00 91.75 98 ILE A N 1
ATOM 740 C CA . ILE A 1 98 ? -2.184 -4.590 -12.067 1.00 91.75 98 ILE A CA 1
ATOM 741 C C . ILE A 1 98 ? -2.037 -3.547 -10.948 1.00 91.75 98 ILE A C 1
ATOM 743 O O . ILE A 1 98 ? -1.108 -3.631 -10.149 1.00 91.75 98 ILE A O 1
ATOM 747 N N . PHE A 1 99 ? -2.970 -2.599 -10.844 1.00 93.69 99 PHE A N 1
ATOM 748 C CA . PHE A 1 99 ? -2.947 -1.558 -9.822 1.00 93.69 99 PHE A CA 1
ATOM 749 C C . PHE A 1 99 ? -3.540 -2.037 -8.500 1.00 93.69 99 PHE A C 1
ATOM 751 O O . PHE A 1 99 ? -2.954 -1.766 -7.457 1.00 93.69 99 PHE A O 1
ATOM 758 N N . TYR A 1 100 ? -4.661 -2.762 -8.529 1.00 92.06 100 TYR A N 1
ATOM 759 C CA . TYR A 1 100 ? -5.353 -3.194 -7.310 1.00 92.06 100 TYR A CA 1
ATOM 760 C C . TYR A 1 100 ? -4.738 -4.416 -6.634 1.00 92.06 100 TYR A C 1
ATOM 762 O O . TYR A 1 100 ? -4.842 -4.547 -5.416 1.00 92.06 100 TYR A O 1
ATOM 770 N N . GLU A 1 101 ? -4.108 -5.309 -7.395 1.00 90.38 101 GLU A N 1
ATOM 771 C CA . GLU A 1 101 ? -3.612 -6.577 -6.864 1.00 90.38 101 GLU A CA 1
ATOM 772 C C . GLU A 1 101 ? -2.092 -6.597 -6.705 1.00 90.38 101 GLU A C 1
ATOM 774 O O . GLU A 1 101 ? -1.612 -7.119 -5.697 1.00 90.38 101 GLU A O 1
ATOM 779 N N . THR A 1 102 ? -1.343 -5.995 -7.633 1.00 92.88 102 THR A N 1
ATOM 780 C CA . THR A 1 102 ? 0.129 -6.033 -7.618 1.00 92.88 102 THR A CA 1
ATOM 781 C C . THR A 1 102 ? 0.721 -4.717 -7.108 1.00 92.88 102 THR A C 1
ATOM 783 O O . THR A 1 102 ? 1.267 -4.670 -6.006 1.00 92.88 102 THR A O 1
ATOM 786 N N . LEU A 1 103 ? 0.579 -3.625 -7.871 1.00 96.00 103 LEU A N 1
ATOM 787 C CA . LEU A 1 103 ? 1.261 -2.351 -7.601 1.00 96.00 103 LEU A CA 1
ATOM 788 C C . LEU A 1 103 ? 0.762 -1.639 -6.340 1.00 96.00 103 LEU A C 1
ATOM 790 O O . LEU A 1 103 ? 1.463 -0.769 -5.829 1.00 96.00 103 LEU A O 1
ATOM 794 N N . ILE A 1 104 ? -0.395 -2.015 -5.788 1.00 96.69 104 ILE A N 1
ATOM 795 C CA . ILE A 1 104 ? -0.868 -1.467 -4.512 1.00 96.69 104 ILE A CA 1
ATOM 796 C C . ILE A 1 104 ? 0.144 -1.692 -3.379 1.00 96.69 104 ILE A C 1
ATOM 798 O O . ILE A 1 104 ? 0.312 -0.819 -2.531 1.00 96.69 104 ILE A O 1
ATOM 802 N N . HIS A 1 105 ? 0.871 -2.816 -3.390 1.00 97.62 105 HIS A N 1
ATOM 803 C CA . HIS A 1 105 ? 1.941 -3.060 -2.423 1.00 97.62 105 HIS A CA 1
ATOM 804 C C . HIS A 1 105 ? 3.112 -2.095 -2.616 1.00 97.62 105 HIS A C 1
ATOM 806 O O . HIS A 1 105 ? 3.716 -1.654 -1.640 1.00 97.62 105 HIS A O 1
ATOM 812 N N . ASP A 1 106 ? 3.454 -1.775 -3.862 1.00 97.38 106 ASP A N 1
ATOM 813 C CA . ASP A 1 106 ? 4.528 -0.847 -4.205 1.00 97.38 106 ASP A CA 1
ATOM 814 C C . ASP A 1 106 ? 4.148 0.574 -3.791 1.00 97.38 106 ASP A C 1
ATOM 816 O O . ASP A 1 106 ? 4.930 1.221 -3.102 1.00 97.38 106 ASP A O 1
ATOM 820 N N . PHE A 1 107 ? 2.935 1.035 -4.108 1.00 96.38 107 PHE A N 1
ATOM 821 C CA . PHE A 1 107 ? 2.449 2.342 -3.659 1.00 96.38 107 PHE A CA 1
ATOM 822 C C . PHE A 1 107 ? 2.459 2.458 -2.134 1.00 96.38 107 PHE A C 1
ATOM 824 O O . PHE A 1 107 ? 3.000 3.425 -1.601 1.00 96.38 107 PHE A O 1
ATOM 831 N N . ASP A 1 108 ? 1.932 1.456 -1.429 1.00 97.50 108 ASP A N 1
ATOM 832 C CA . ASP A 1 108 ? 1.943 1.423 0.033 1.00 97.50 108 ASP A CA 1
ATOM 833 C C . ASP A 1 108 ? 3.366 1.496 0.609 1.00 97.50 108 ASP A C 1
ATOM 835 O O . ASP A 1 108 ? 3.629 2.275 1.530 1.00 97.50 108 ASP A O 1
ATOM 8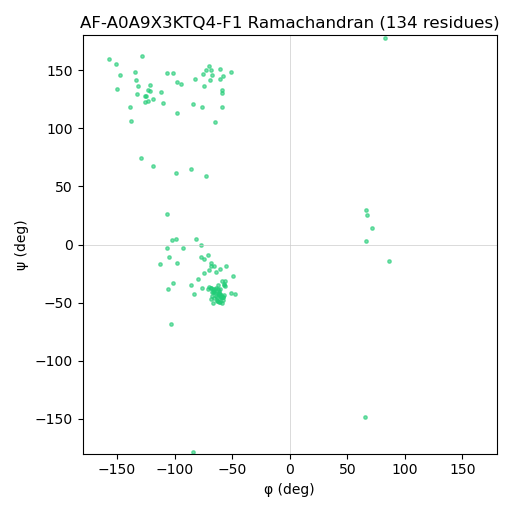39 N N . THR A 1 109 ? 4.290 0.721 0.035 1.00 97.50 109 THR A N 1
ATOM 840 C CA . THR A 1 109 ? 5.688 0.648 0.479 1.00 97.50 109 THR A CA 1
ATOM 841 C C . THR A 1 109 ? 6.424 1.961 0.216 1.00 97.50 109 THR A C 1
ATOM 843 O O . THR A 1 109 ? 7.125 2.453 1.096 1.00 97.50 109 THR A O 1
ATOM 846 N N . LEU A 1 110 ? 6.252 2.559 -0.968 1.00 96.94 110 LEU A N 1
ATOM 847 C CA . LEU A 1 110 ? 6.874 3.834 -1.335 1.00 96.94 110 LEU A CA 1
ATOM 848 C C . LEU A 1 110 ? 6.396 4.974 -0.427 1.00 96.94 110 LEU A C 1
ATOM 850 O O . LEU A 1 110 ? 7.209 5.779 0.021 1.00 96.94 110 LEU A O 1
ATOM 854 N N . LEU A 1 111 ? 5.095 5.017 -0.119 1.00 96.31 111 LEU A N 1
ATOM 855 C CA . LEU A 1 111 ? 4.529 5.977 0.832 1.00 96.31 111 LEU A CA 1
ATOM 856 C C . LEU A 1 111 ? 5.055 5.745 2.249 1.00 96.31 111 LEU A C 1
ATOM 858 O O . LEU A 1 111 ? 5.386 6.694 2.956 1.00 96.31 111 LEU A O 1
ATOM 862 N N . TRP A 1 112 ? 5.153 4.484 2.668 1.00 97.06 112 TRP A N 1
ATOM 863 C CA . TRP A 1 112 ? 5.630 4.141 4.001 1.00 97.06 112 TRP A CA 1
ATOM 864 C C . TRP A 1 112 ? 7.116 4.447 4.198 1.00 97.06 112 TRP A C 1
ATOM 866 O O . TRP A 1 112 ? 7.488 4.918 5.270 1.00 97.06 112 TRP A O 1
ATOM 876 N N . LEU A 1 113 ? 7.952 4.235 3.179 1.00 96.75 113 LEU A N 1
ATOM 877 C CA . LEU A 1 113 ? 9.376 4.578 3.200 1.00 96.75 113 LEU A CA 1
ATOM 878 C C . LEU A 1 113 ? 9.641 6.087 3.066 1.00 96.75 113 LEU A C 1
ATOM 880 O O . LEU A 1 113 ? 10.762 6.513 3.318 1.00 96.75 113 LEU A O 1
ATOM 884 N N . ASN A 1 114 ? 8.646 6.903 2.698 1.00 94.69 114 ASN A N 1
ATOM 885 C CA . ASN A 1 114 ? 8.792 8.356 2.558 1.00 94.69 114 ASN A CA 1
ATOM 886 C C . ASN A 1 114 ? 7.864 9.124 3.519 1.00 94.69 114 ASN A C 1
ATOM 888 O O . ASN A 1 114 ? 6.898 9.762 3.081 1.00 94.69 114 ASN A O 1
ATOM 892 N N . PRO A 1 115 ? 8.101 9.043 4.840 1.00 89.75 115 PRO A N 1
ATOM 893 C CA . PRO A 1 115 ? 7.188 9.600 5.829 1.00 89.75 115 PRO A CA 1
ATOM 894 C C . PRO A 1 115 ? 6.983 11.109 5.634 1.00 89.75 115 PRO A C 1
ATOM 896 O O . PRO A 1 115 ? 7.929 11.884 5.528 1.00 89.75 115 PRO A O 1
ATOM 899 N N . GLY A 1 116 ? 5.717 11.531 5.608 1.00 88.94 116 GLY A N 1
ATOM 900 C CA . GLY A 1 116 ? 5.324 12.936 5.453 1.00 88.94 116 GLY A CA 1
ATOM 901 C C . GLY A 1 116 ? 5.223 13.424 4.005 1.00 88.94 116 GLY A C 1
ATOM 902 O O . GLY A 1 116 ? 4.587 14.452 3.767 1.00 88.94 116 GLY A O 1
ATOM 903 N N . ALA A 1 117 ? 5.762 12.685 3.032 1.00 92.00 117 ALA A N 1
ATOM 904 C CA . ALA A 1 117 ? 5.578 13.002 1.622 1.00 92.00 117 ALA A CA 1
ATOM 905 C C . ALA A 1 117 ? 4.165 12.628 1.144 1.00 92.00 117 ALA A C 1
ATOM 907 O O . ALA A 1 117 ? 3.570 11.643 1.584 1.00 92.00 117 ALA A O 1
ATOM 908 N N . LYS A 1 118 ? 3.630 13.416 0.208 1.00 94.56 118 LYS A N 1
ATOM 909 C CA . LYS A 1 118 ? 2.357 13.142 -0.469 1.00 94.56 118 LYS A CA 1
ATOM 910 C C . LYS A 1 118 ? 2.581 13.162 -1.980 1.00 94.56 118 LYS A C 1
ATOM 912 O O . LYS A 1 118 ? 3.125 14.154 -2.467 1.00 94.56 118 LYS A O 1
ATOM 917 N N . PRO A 1 119 ? 2.177 12.120 -2.726 1.00 95.25 119 PRO A N 1
ATOM 918 C CA . PRO A 1 119 ? 2.180 12.172 -4.181 1.00 95.25 119 PRO A CA 1
ATOM 919 C C . PRO A 1 119 ? 1.287 13.318 -4.658 1.00 95.25 119 PRO A C 1
ATOM 921 O O . PRO A 1 119 ? 0.167 13.470 -4.172 1.00 95.25 119 PRO A O 1
ATOM 924 N N . VAL A 1 120 ? 1.790 14.118 -5.596 1.00 97.50 120 VAL A N 1
ATOM 925 C CA . VAL A 1 120 ? 1.050 15.240 -6.206 1.00 97.50 120 VAL A CA 1
ATOM 926 C C . VAL A 1 120 ? 0.734 15.004 -7.681 1.00 97.50 120 VAL A C 1
ATOM 928 O O . VAL A 1 120 ? -0.148 15.652 -8.231 1.00 97.50 120 VAL A O 1
ATOM 931 N N . GLU A 1 121 ? 1.426 14.056 -8.308 1.00 97.75 121 GLU A N 1
ATOM 932 C CA . GLU A 1 121 ? 1.266 13.679 -9.706 1.00 97.75 121 GLU A CA 1
ATOM 933 C C . GLU A 1 121 ? 1.550 12.181 -9.850 1.00 97.75 121 GLU A C 1
ATOM 935 O O . GLU A 1 121 ? 2.389 11.624 -9.136 1.00 97.75 121 GLU A O 1
ATOM 940 N N . VAL A 1 122 ? 0.831 11.525 -10.762 1.00 96.12 122 VAL A N 1
ATOM 941 C CA . VAL A 1 122 ? 1.027 10.115 -11.102 1.00 96.12 122 VAL A CA 1
ATOM 942 C C . VAL A 1 122 ? 1.063 9.991 -12.619 1.00 96.12 122 VAL A C 1
ATOM 944 O O . VAL A 1 122 ? 0.157 10.452 -13.307 1.00 96.12 122 VAL A O 1
ATOM 947 N N . PHE A 1 123 ? 2.094 9.321 -13.124 1.00 97.12 123 PHE A N 1
ATOM 948 C CA . PHE A 1 123 ? 2.228 8.945 -14.526 1.00 97.12 123 PHE A CA 1
ATOM 949 C C . PHE A 1 123 ? 2.365 7.425 -14.629 1.00 97.12 123 PHE A C 1
ATOM 951 O O . PHE A 1 123 ? 3.094 6.811 -13.848 1.00 97.12 123 PHE A O 1
ATOM 958 N N . ALA A 1 124 ? 1.680 6.821 -15.599 1.00 95.62 124 ALA A N 1
ATOM 959 C CA . ALA A 1 124 ? 1.740 5.390 -15.855 1.00 95.62 124 ALA A CA 1
ATOM 960 C C . ALA A 1 124 ? 1.918 5.114 -17.351 1.00 95.62 124 ALA A C 1
ATOM 962 O O . ALA A 1 124 ? 1.307 5.764 -18.195 1.00 95.62 124 ALA A O 1
ATOM 963 N N . MET A 1 125 ? 2.732 4.106 -17.657 1.00 95.00 125 MET A N 1
ATOM 964 C CA . MET A 1 125 ? 2.909 3.548 -18.994 1.00 95.00 125 MET A CA 1
ATOM 965 C C . MET A 1 125 ? 2.812 2.027 -18.885 1.00 95.00 125 MET A C 1
ATOM 967 O O . MET A 1 125 ? 3.389 1.439 -17.969 1.00 95.00 125 MET A O 1
ATOM 971 N N . ALA A 1 126 ? 2.088 1.400 -19.808 1.00 91.25 126 ALA A N 1
ATOM 972 C CA . ALA A 1 126 ? 1.889 -0.044 -19.852 1.00 91.25 126 ALA A CA 1
ATOM 973 C C . ALA A 1 126 ? 2.080 -0.563 -21.282 1.00 91.25 126 ALA A C 1
ATOM 975 O O . ALA A 1 126 ? 1.802 0.154 -22.243 1.00 91.25 126 ALA A O 1
ATOM 976 N N . ASP A 1 127 ? 2.561 -1.799 -21.405 1.00 91.12 127 ASP A N 1
ATOM 977 C CA . ASP A 1 127 ? 2.704 -2.512 -22.676 1.00 91.12 127 ASP A CA 1
ATOM 978 C C . ASP A 1 127 ? 2.585 -4.028 -22.437 1.00 91.12 127 ASP A C 1
ATOM 980 O O . ASP A 1 127 ? 2.868 -4.520 -21.339 1.00 91.12 127 ASP A O 1
ATOM 984 N N . ALA A 1 128 ? 2.193 -4.776 -23.464 1.00 89.81 128 ALA A N 1
ATOM 985 C CA . ALA A 1 128 ? 1.982 -6.220 -23.414 1.00 89.81 128 ALA A CA 1
ATOM 986 C C . ALA A 1 128 ? 3.200 -6.982 -23.970 1.00 89.81 128 ALA A C 1
ATOM 988 O O . ALA A 1 128 ? 3.113 -7.709 -24.951 1.00 89.81 128 ALA A O 1
ATOM 989 N N . LEU A 1 129 ? 4.375 -6.836 -23.349 1.00 90.25 129 LEU A N 1
ATOM 990 C CA . LEU A 1 129 ? 5.619 -7.412 -23.895 1.00 90.25 129 LEU A CA 1
ATOM 991 C C . LEU A 1 129 ? 5.739 -8.941 -23.733 1.00 90.25 129 LEU A C 1
ATOM 993 O O . LEU A 1 129 ? 6.471 -9.580 -24.483 1.00 90.25 129 LEU A O 1
ATOM 997 N N . VAL A 1 130 ? 5.048 -9.528 -22.748 1.00 87.88 130 VAL A N 1
ATOM 998 C CA . VAL A 1 130 ? 5.068 -10.984 -22.479 1.00 87.88 130 VAL A CA 1
ATOM 999 C C . VAL A 1 130 ? 4.036 -11.732 -23.329 1.00 87.88 130 VAL A C 1
ATOM 1001 O O . VAL A 1 130 ? 4.291 -12.855 -23.758 1.00 87.88 130 VAL A O 1
ATOM 1004 N N . ARG A 1 131 ? 2.885 -11.102 -23.588 1.00 87.75 131 ARG A N 1
ATOM 1005 C CA . ARG A 1 131 ? 1.807 -11.589 -24.461 1.00 87.75 131 ARG A CA 1
ATOM 1006 C C . ARG A 1 131 ? 1.427 -10.496 -25.468 1.00 87.75 131 ARG A C 1
ATOM 1008 O O . ARG A 1 131 ? 0.394 -9.857 -25.290 1.00 87.75 131 ARG A O 1
ATOM 1015 N N . PRO A 1 132 ? 2.264 -10.241 -26.495 1.00 90.38 132 PRO A N 1
ATOM 1016 C CA . PRO A 1 132 ? 2.009 -9.176 -27.472 1.00 90.38 132 PRO A CA 1
ATOM 1017 C C . PRO A 1 132 ? 0.709 -9.357 -28.254 1.00 90.38 132 PRO A C 1
ATOM 1019 O O . PRO A 1 132 ? 0.180 -8.395 -28.794 1.00 90.38 132 PRO A O 1
ATOM 1022 N N . ASP A 1 133 ? 0.200 -10.587 -28.304 1.00 89.38 133 ASP A N 1
ATOM 1023 C CA . ASP A 1 133 ? -1.086 -10.952 -28.887 1.00 89.38 133 ASP A CA 1
ATOM 1024 C C . ASP A 1 133 ? -2.296 -10.411 -28.108 1.00 89.38 133 ASP A C 1
ATOM 1026 O O . ASP A 1 133 ? -3.375 -10.325 -28.677 1.00 89.38 133 ASP A O 1
ATOM 1030 N N . ALA A 1 134 ? -2.115 -10.017 -26.844 1.00 86.88 134 ALA A N 1
ATOM 1031 C CA . ALA A 1 134 ? -3.152 -9.445 -25.981 1.00 86.88 134 ALA A CA 1
ATOM 1032 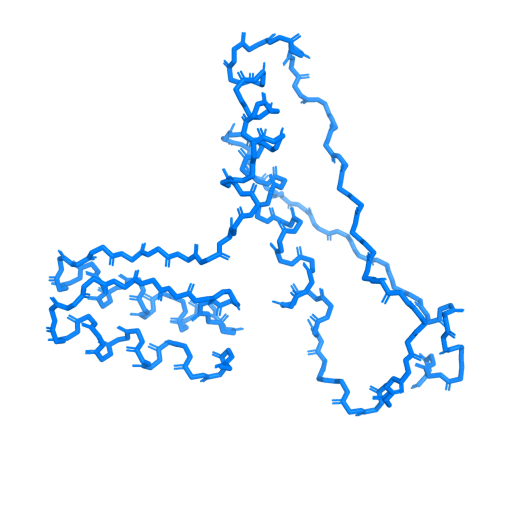C C . ALA A 1 134 ? -2.972 -7.929 -25.763 1.00 86.88 134 ALA A C 1
ATOM 1034 O O . ALA A 1 134 ? -3.313 -7.401 -24.704 1.00 86.88 134 ALA A O 1
ATOM 1035 N N . ARG A 1 135 ? -2.327 -7.242 -26.715 1.00 86.25 135 ARG A N 1
ATOM 1036 C CA . ARG A 1 135 ? -2.041 -5.803 -26.623 1.00 86.25 135 ARG A CA 1
ATOM 1037 C C . ARG A 1 135 ? -3.266 -4.922 -26.889 1.00 86.25 135 ARG A C 1
ATOM 1039 O O . ARG A 1 135 ? -3.372 -3.870 -26.260 1.00 86.25 135 ARG A O 1
ATOM 1046 N N . ASP A 1 136 ? -4.108 -5.338 -27.829 1.00 81.06 136 ASP A N 1
ATOM 1047 C CA . ASP A 1 136 ? -5.267 -4.598 -28.350 1.00 81.06 136 ASP A CA 1
ATOM 1048 C C . ASP A 1 136 ? -6.583 -5.201 -27.836 1.00 81.06 136 ASP A C 1
ATOM 1050 O O . ASP A 1 136 ? -7.568 -4.435 -27.711 1.00 81.06 136 ASP A O 1
#

Foldseek 3Di:
DQCCQLVVLLVCLVVLHADETEFPSHPDPVSVVSSVVSNVVSVHHYHYPLVLCVDPVLVVLLVCVVVCVVPDDPDDDDDDDDDDAPPDDPVPDDPCCCPRPPCVSVVVSVPSSNDPDDDPDDDDDDADPRCNVPGD

Organism: NCBI:txid1183413

Radius of gyration: 17.92 Å; Cα contacts (8 Å, |Δi|>4): 122; chains: 1; bounding box: 42×34×48 Å

Mean predicted aligned error: 3.56 Å

Secondary structure (DSSP, 8-state):
-GGGHHHHHHHHHHTT--EEEPSPS-SSHHHHHHHHHHHHHHT--EEE--GGGGSHHHHHHHHHHHTTTT-S----------SS---S-GGGSPTTHIIIIIIHHHHHHHHHHSTT------------SS-GGG--

Sequence (136 aa):
PARFHTNILVQAAEAGKAIFCEKPMALTLEDADRGIAAAKAAGVPLQVGFNRRWDQAFFEGREAIDAGKVGAVQLIRSLTRDPGLFGGDPDRIPLWTIFYETLIHDFDTLLWLNPGAKPVEVFAMADALVRPDARD

pLDDT: mean 94.64, std 4.67, range [77.31, 98.75]

InterPro domains:
  IPR000683 Gfo/Idh/MocA-like oxidoreductase, N-terminal [PF01408] (1-50)
  IPR036291 NAD(P)-binding domain superfamily [SSF51735] (1-78)
  IPR055170 GFO/IDH/MocA-like oxidoreductase domain [PF22725] (62-132)

Solvent-accessible surface area (backbone atoms only — not comparable to full-atom values): 8578 Å² total; per-residue (Å²): 111,51,96,49,37,29,64,53,47,32,54,36,11,76,70,64,36,73,40,80,37,60,66,38,54,36,93,48,66,70,45,38,52,52,29,53,51,33,20,59,74,49,70,29,59,76,43,68,55,62,61,65,72,75,36,67,69,52,38,53,51,39,52,38,48,77,70,45,74,70,57,80,86,85,80,86,84,83,86,88,78,79,84,77,78,90,82,75,65,73,92,75,55,63,84,66,43,65,51,59,72,54,46,44,57,49,54,52,48,56,48,63,63,37,78,91,66,73,88,86,76,86,86,88,87,86,80,40,84,91,48,62,89,72,60,127